Protein AF-A0A5K1HHP5-F1 (afdb_monomer_lite)

Foldseek 3Di:
DPDPDPAAWFKWFFAADDPDFWTWTQTPPDGIDIAGEDPVDDPVPDDGGWIFTAGPPRRYGDDTDDHDDDVLQVVQWDPDLPPQAPVNQPPCVVVLVVVCCLPVCCVPPVVVCVVVVHDRDPDDDDDDDPPNCPVSSVSNVCVVNVHTGGD

Radius of gyration: 23.65 Å; chains: 1; bounding box: 43×54×61 Å

Secondary structure (DSSP, 8-state):
-----PPPEEEEEEEEEETTTEEEEEETTTEEEEEEEPTTS-GGG--TT-EEEEETTT-EEEEEPPP---HHHHHHB-SS-----GGGSTT-HHHHHHHHHHHHHHHH-HHHHHHHTPPPP------SSTTSSHHHHHHHHHHHTT---B-

InterPro domains:
  IPR003959 ATPase, AAA-type, core [PF00004] (124-151)
  IPR012340 Nucleic acid-binding, OB-fold [G3DSA:2.40.50.140] (1-76)
  IPR027417 P-loop containing nucleoside triphosphate hydrolase [G3DSA:3.40.50.300] (77-151)
  IPR027417 P-loop containing nucleoside triphosphate hydrolase [SSF52540] (70-151)
  IPR032501 Proteasomal ATPase, second OB domain [PF16450] (11-66)
  IPR050221 26S Proteasome Regulatory ATPase [PTHR23073] (4-151)

Organism: NCBI:txid210225

pLDDT: mean 82.2, std 9.59, range [37.28, 91.5]

Structure (mmCIF, N/CA/C/O backbone):
data_AF-A0A5K1HHP5-F1
#
_entry.id   AF-A0A5K1HHP5-F1
#
loop_
_atom_site.group_PDB
_atom_site.id
_atom_site.type_symbol
_atom_site.label_atom_id
_atom_site.label_alt_id
_atom_site.label_comp_id
_atom_site.label_asym_id
_atom_site.label_entity_id
_atom_site.label_seq_id
_atom_site.pdbx_PDB_ins_code
_atom_site.Cartn_x
_atom_site.Cartn_y
_atom_site.Cartn_z
_atom_site.occupancy
_atom_site.B_iso_or_equiv
_atom_site.auth_seq_id
_atom_site.auth_comp_id
_atom_site.auth_asym_id
_atom_site.auth_atom_id
_atom_site.pdbx_PDB_model_num
ATOM 1 N N . MET A 1 1 ? -1.393 -31.837 -30.861 1.00 37.28 1 MET A N 1
ATOM 2 C CA . MET A 1 1 ? -0.094 -31.501 -30.239 1.00 37.28 1 MET A CA 1
ATOM 3 C C . MET A 1 1 ? 0.275 -30.075 -30.633 1.00 37.28 1 MET A C 1
ATOM 5 O O . MET A 1 1 ? 0.914 -29.884 -31.656 1.00 37.28 1 MET A O 1
ATOM 9 N N . HIS A 1 2 ? -0.201 -29.069 -29.896 1.00 40.09 2 HIS A N 1
ATOM 10 C CA . HIS A 1 2 ? 0.140 -27.668 -30.159 1.00 40.09 2 HIS A CA 1
ATOM 11 C C . HIS A 1 2 ? 1.197 -27.212 -29.146 1.00 40.09 2 HIS A C 1
ATOM 13 O O . HIS A 1 2 ? 0.968 -27.298 -27.946 1.00 40.09 2 HIS A O 1
ATOM 19 N N . ALA A 1 3 ? 2.361 -26.837 -29.684 1.00 42.72 3 ALA A N 1
ATOM 20 C CA . ALA A 1 3 ? 3.477 -26.080 -29.109 1.00 42.72 3 ALA A CA 1
ATOM 21 C C . ALA A 1 3 ? 3.498 -25.898 -27.574 1.00 42.72 3 ALA A C 1
ATOM 23 O O . ALA A 1 3 ? 2.960 -24.935 -27.040 1.00 42.72 3 ALA A O 1
ATOM 24 N N . LEU A 1 4 ? 4.218 -26.790 -26.889 1.00 47.44 4 LEU A N 1
ATOM 25 C CA . LEU A 1 4 ? 4.545 -26.729 -25.455 1.00 47.44 4 LEU A CA 1
ATOM 26 C C . LEU A 1 4 ? 5.892 -26.023 -25.176 1.00 47.44 4 LEU A C 1
ATOM 28 O O . LEU A 1 4 ? 6.506 -26.234 -24.135 1.00 47.44 4 LEU A O 1
ATOM 32 N N . GLN A 1 5 ? 6.372 -25.194 -26.105 1.00 53.41 5 GLN A N 1
ATOM 33 C CA . GLN A 1 5 ? 7.533 -24.327 -25.899 1.00 53.41 5 GLN A CA 1
ATOM 34 C C . GLN A 1 5 ? 7.056 -22.878 -25.844 1.00 53.41 5 GLN A C 1
ATOM 36 O O . GLN A 1 5 ? 7.080 -22.163 -26.843 1.00 53.41 5 GLN A O 1
ATOM 41 N N . GLU A 1 6 ? 6.607 -22.428 -24.672 1.00 59.88 6 GLU A N 1
ATOM 42 C CA . GLU A 1 6 ? 6.707 -20.998 -24.394 1.00 59.88 6 GLU A CA 1
ATOM 43 C C . GLU A 1 6 ? 8.199 -20.655 -24.342 1.00 59.88 6 GLU A C 1
ATOM 45 O O . GLU A 1 6 ? 8.951 -21.205 -23.534 1.00 59.88 6 GLU A O 1
ATOM 50 N N . ASN A 1 7 ? 8.642 -19.780 -25.247 1.00 68.75 7 ASN A N 1
ATOM 51 C CA . ASN A 1 7 ? 10.003 -19.258 -25.223 1.00 68.75 7 ASN A CA 1
ATOM 52 C C . ASN A 1 7 ? 10.257 -18.597 -23.862 1.00 68.75 7 ASN A C 1
ATOM 54 O O . ASN A 1 7 ? 9.432 -17.826 -23.360 1.00 68.75 7 ASN A O 1
ATOM 58 N N . TYR A 1 8 ? 11.406 -18.899 -23.258 1.00 80.75 8 TYR A N 1
ATOM 59 C CA . TYR A 1 8 ? 11.774 -18.323 -21.972 1.00 80.75 8 TYR A CA 1
ATOM 60 C C . TYR A 1 8 ? 11.816 -16.790 -22.068 1.00 80.75 8 TYR A C 1
ATOM 62 O O . TYR A 1 8 ? 12.176 -16.207 -23.091 1.00 80.75 8 TYR A O 1
ATOM 70 N N . S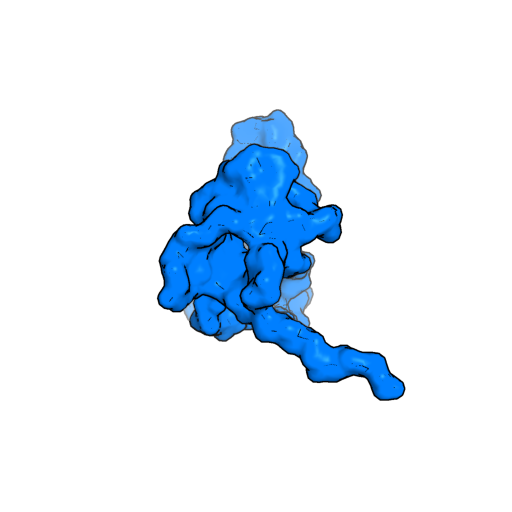ER A 1 9 ? 11.404 -16.120 -20.997 1.00 87.44 9 SER A N 1
ATOM 71 C CA . SER A 1 9 ? 11.382 -14.660 -20.941 1.00 87.44 9 SER A CA 1
ATOM 72 C C . SER A 1 9 ? 12.473 -14.153 -20.017 1.00 87.44 9 SER A C 1
ATOM 74 O O . SER A 1 9 ? 12.620 -14.634 -18.893 1.00 87.44 9 SER A O 1
ATOM 76 N N . TYR A 1 10 ? 13.202 -13.141 -20.468 1.00 88.50 10 TYR A N 1
ATOM 77 C CA . TYR A 1 10 ? 14.103 -12.394 -19.613 1.00 88.50 10 TYR A CA 1
ATOM 78 C C . TYR A 1 10 ? 13.312 -11.431 -18.735 1.00 88.50 10 TYR A C 1
ATOM 80 O O . TYR A 1 10 ? 12.403 -10.733 -19.194 1.00 88.50 10 TYR A O 1
ATOM 88 N N . VAL A 1 11 ? 13.686 -11.375 -17.461 1.00 89.69 11 VAL A N 1
ATOM 89 C CA . VAL A 1 11 ? 13.176 -10.375 -16.527 1.00 89.69 11 VAL A CA 1
ATOM 90 C C . VAL A 1 11 ? 14.080 -9.149 -16.593 1.00 89.69 11 VAL A C 1
ATOM 92 O O . VAL A 1 11 ? 15.309 -9.255 -16.573 1.00 89.69 11 VAL A O 1
ATOM 95 N N . GLY A 1 12 ? 13.464 -7.976 -16.679 1.00 89.94 12 GLY A N 1
ATOM 96 C CA . GLY A 1 12 ? 14.170 -6.706 -16.670 1.00 89.94 12 GLY A CA 1
ATOM 97 C C . GLY A 1 12 ? 13.375 -5.597 -16.000 1.00 89.94 12 GLY A C 1
ATOM 98 O O . GLY A 1 12 ? 12.218 -5.771 -15.616 1.00 89.94 12 GLY A O 1
ATOM 99 N N . GLU A 1 13 ? 14.018 -4.447 -15.866 1.00 91.25 13 GLU A N 1
ATOM 100 C CA . GLU A 1 13 ? 13.437 -3.232 -15.303 1.00 91.25 13 GLU A CA 1
ATOM 101 C C . GLU A 1 13 ? 13.415 -2.122 -16.347 1.00 91.25 13 GLU A C 1
ATOM 103 O O . GLU A 1 13 ? 14.396 -1.887 -17.057 1.00 91.25 13 GLU A O 1
ATOM 108 N N . VAL A 1 14 ? 12.295 -1.415 -16.444 1.00 91.00 14 VAL A N 1
ATOM 109 C CA . VAL A 1 14 ? 12.157 -0.277 -17.351 1.00 91.00 14 VAL A CA 1
ATOM 110 C C . VAL A 1 14 ? 13.023 0.874 -16.849 1.00 91.00 14 VAL A C 1
ATOM 112 O O . VAL A 1 14 ? 12.792 1.414 -15.773 1.00 91.00 14 VAL A O 1
ATOM 115 N N . VAL A 1 15 ? 13.996 1.299 -17.650 1.00 90.75 15 VAL A N 1
ATOM 116 C CA . VAL A 1 15 ? 14.824 2.475 -17.349 1.00 90.75 15 VAL A CA 1
ATOM 117 C C . VAL A 1 15 ? 14.132 3.737 -17.848 1.00 90.75 15 VAL A C 1
ATOM 119 O O . VAL A 1 15 ? 14.052 4.733 -17.133 1.00 90.75 15 VAL A O 1
ATOM 122 N N . LYS A 1 16 ? 13.654 3.715 -19.097 1.00 89.00 16 LYS A N 1
ATOM 123 C CA . LYS A 1 16 ? 13.053 4.884 -19.746 1.00 89.00 16 LYS A CA 1
ATOM 124 C C . LYS A 1 16 ? 12.188 4.474 -20.934 1.00 89.00 16 LYS A C 1
ATOM 126 O O . LYS A 1 16 ? 12.599 3.646 -21.739 1.00 89.00 16 LYS A O 1
ATOM 131 N N . VAL A 1 17 ? 11.033 5.109 -21.096 1.00 88.50 17 VAL A N 1
ATOM 132 C CA . VAL A 1 17 ? 10.207 4.976 -22.306 1.00 88.50 17 VAL A CA 1
ATOM 133 C C . VAL A 1 17 ? 10.793 5.849 -23.422 1.00 88.50 17 VAL A C 1
ATOM 135 O O . VAL A 1 17 ? 11.123 7.014 -23.193 1.00 88.50 17 VAL A O 1
ATOM 138 N N . MET A 1 18 ? 10.967 5.291 -24.624 1.00 82.12 18 MET A N 1
ATOM 139 C CA . MET A 1 18 ? 11.592 5.962 -25.768 1.00 82.12 18 MET A CA 1
ATOM 140 C C . MET A 1 18 ? 10.657 5.959 -26.986 1.00 82.12 18 MET A C 1
ATOM 142 O O . MET A 1 18 ? 10.678 5.060 -27.823 1.00 82.12 18 MET A O 1
ATOM 146 N N . GLY A 1 19 ? 9.864 7.019 -27.133 1.00 79.19 19 GLY A N 1
ATOM 147 C CA . GLY A 1 19 ? 8.982 7.201 -28.289 1.00 79.19 19 GLY A CA 1
ATOM 148 C C . GLY A 1 19 ? 7.719 6.335 -28.242 1.00 79.19 19 GLY A C 1
ATOM 149 O O . GLY A 1 19 ? 7.256 5.955 -27.173 1.00 79.19 19 GLY A O 1
ATOM 150 N N . LYS A 1 20 ? 7.141 6.057 -29.420 1.00 78.06 20 LYS A N 1
ATOM 151 C CA . LYS A 1 20 ? 5.786 5.487 -29.562 1.00 78.06 20 LYS A CA 1
ATOM 152 C C . LYS A 1 20 ? 5.675 3.966 -29.460 1.00 78.06 20 LYS A C 1
ATOM 154 O O . LYS A 1 20 ? 4.556 3.485 -29.464 1.00 78.06 20 LYS A O 1
ATOM 159 N N . ASN A 1 21 ? 6.772 3.205 -29.469 1.00 84.44 21 ASN A N 1
ATOM 160 C CA . ASN A 1 21 ? 6.697 1.740 -29.310 1.00 84.44 21 ASN A CA 1
ATOM 161 C C . ASN A 1 21 ? 7.992 1.087 -28.811 1.00 84.44 21 ASN A C 1
ATOM 163 O O . ASN A 1 21 ? 8.180 -0.120 -28.954 1.00 84.44 21 ASN A O 1
ATOM 167 N N . ARG A 1 22 ? 8.930 1.885 -28.295 1.00 88.31 22 ARG A N 1
ATOM 168 C CA . ARG A 1 22 ? 10.237 1.403 -27.850 1.00 88.31 22 ARG A CA 1
ATOM 169 C C . ARG A 1 22 ? 10.472 1.824 -26.410 1.00 88.31 22 ARG A C 1
ATOM 171 O O . ARG A 1 22 ? 10.117 2.927 -26.000 1.00 88.31 22 ARG A O 1
ATOM 178 N N . VAL A 1 23 ? 11.068 0.938 -25.630 1.00 90.94 23 VAL A N 1
ATOM 179 C CA . VAL A 1 23 ? 11.360 1.168 -24.214 1.00 90.94 23 VAL A CA 1
ATOM 180 C C . VAL A 1 23 ? 12.768 0.675 -23.935 1.00 90.94 23 VAL A C 1
ATOM 182 O O . VAL A 1 23 ? 13.174 -0.378 -24.413 1.00 90.94 23 VAL A O 1
ATOM 185 N N . LEU A 1 24 ? 13.534 1.446 -23.174 1.00 90.88 24 LEU A N 1
ATOM 186 C CA . LEU A 1 24 ? 14.832 1.029 -22.674 1.00 90.88 24 LEU A CA 1
ATOM 187 C C . LEU A 1 24 ? 14.621 0.191 -21.414 1.00 90.88 24 LEU A C 1
ATOM 189 O O . LEU A 1 24 ? 14.167 0.711 -20.392 1.00 90.88 24 LEU A O 1
ATOM 193 N N . VAL A 1 25 ? 14.970 -1.088 -21.483 1.00 91.50 25 VAL A N 1
ATOM 194 C CA . VAL A 1 25 ? 14.872 -2.043 -20.377 1.00 91.50 25 VAL A CA 1
ATOM 195 C C . VAL A 1 25 ? 16.272 -2.504 -19.991 1.00 91.50 25 VAL A C 1
ATOM 197 O O . VAL A 1 25 ? 17.105 -2.807 -20.843 1.00 91.50 25 VAL A O 1
ATOM 200 N N . LYS A 1 26 ? 16.54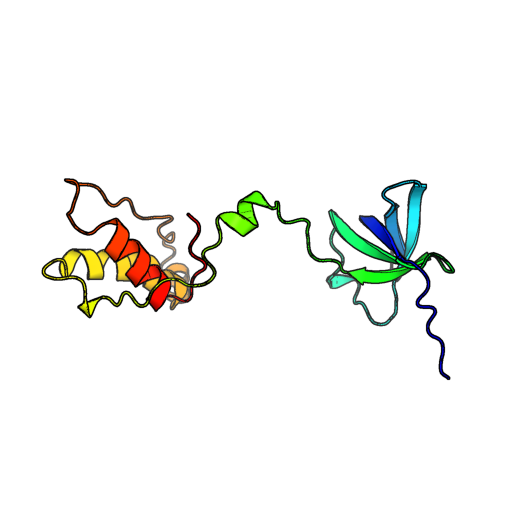5 -2.547 -18.690 1.00 91.38 26 LYS A N 1
ATOM 201 C CA . LYS A 1 26 ? 17.738 -3.168 -18.122 1.00 91.38 26 LYS A CA 1
ATOM 202 C C . LYS A 1 26 ? 17.412 -4.626 -17.817 1.00 91.38 26 LYS A C 1
ATOM 204 O O . LYS A 1 26 ? 16.648 -4.899 -16.895 1.00 91.38 26 LYS A O 1
ATOM 209 N N . LEU A 1 27 ? 17.969 -5.548 -18.592 1.00 89.25 27 LEU A N 1
ATOM 210 C CA . LEU A 1 27 ? 17.866 -6.981 -18.327 1.00 89.25 27 LEU A CA 1
ATOM 211 C C . LEU A 1 27 ? 18.730 -7.338 -17.112 1.00 89.25 27 LEU A C 1
ATOM 213 O O . LEU A 1 27 ? 19.805 -6.763 -16.925 1.00 89.25 27 LEU A O 1
ATOM 217 N N . SER A 1 28 ? 18.277 -8.287 -16.288 1.00 80.62 28 SER A N 1
ATOM 218 C CA . SER A 1 28 ? 18.966 -8.643 -15.037 1.00 80.62 28 SER A CA 1
ATOM 219 C C . SER A 1 28 ? 20.404 -9.147 -15.227 1.00 80.62 28 SER A C 1
ATOM 221 O O . SER A 1 28 ? 21.203 -8.999 -14.306 1.00 80.62 28 SER A O 1
ATOM 223 N N . HIS A 1 29 ? 20.750 -9.687 -16.402 1.00 73.81 29 HIS A N 1
ATOM 224 C CA . HIS A 1 29 ? 22.061 -10.303 -16.655 1.00 73.81 29 HIS A CA 1
ATOM 225 C C . HIS A 1 29 ? 22.834 -9.741 -17.860 1.00 73.81 29 HIS A C 1
ATOM 227 O O . HIS A 1 29 ? 24.030 -9.986 -17.956 1.00 73.81 29 HIS A O 1
ATOM 233 N N . GLU A 1 30 ? 22.204 -8.967 -18.752 1.00 72.12 30 GLU A N 1
ATOM 234 C CA . GLU A 1 30 ? 22.799 -8.632 -20.063 1.00 72.12 30 GLU A CA 1
ATOM 235 C C . GLU A 1 30 ? 22.989 -7.121 -20.311 1.00 72.12 30 GLU A C 1
ATOM 237 O O . GLU A 1 30 ? 23.514 -6.715 -21.341 1.00 72.12 30 GLU A O 1
ATOM 242 N N . GLY A 1 31 ? 22.612 -6.248 -19.370 1.00 84.81 31 GLY A N 1
ATOM 243 C CA . GLY A 1 31 ? 22.757 -4.796 -19.533 1.00 84.81 31 GLY A CA 1
ATOM 244 C C . GLY A 1 31 ? 21.483 -4.116 -20.042 1.00 84.81 31 GLY A C 1
ATOM 245 O O . GLY A 1 31 ? 20.380 -4.505 -19.663 1.00 84.81 31 GLY A O 1
ATOM 246 N N . LYS A 1 32 ? 21.611 -3.028 -20.814 1.00 90.38 32 LYS A N 1
ATOM 247 C CA . LYS A 1 32 ? 20.475 -2.190 -21.251 1.00 90.38 32 LYS A CA 1
ATOM 248 C C . LYS A 1 32 ? 20.162 -2.420 -22.729 1.00 90.38 32 LYS A C 1
ATOM 250 O O . LYS A 1 32 ? 21.031 -2.210 -23.568 1.00 90.38 32 LYS A O 1
ATOM 255 N N . TYR A 1 33 ? 18.907 -2.733 -23.034 1.00 89.12 33 TYR A N 1
ATOM 256 C CA . TYR A 1 33 ? 18.419 -2.975 -24.390 1.00 89.12 33 TYR A CA 1
ATOM 257 C C . TYR A 1 33 ? 17.194 -2.131 -24.698 1.00 89.12 33 TYR A C 1
ATOM 259 O O . TYR A 1 33 ? 16.357 -1.869 -23.833 1.00 89.12 33 TYR A O 1
ATOM 267 N N . VAL A 1 34 ? 17.081 -1.714 -25.955 1.00 89.56 34 VAL A N 1
ATOM 268 C CA . VAL A 1 34 ? 15.869 -1.079 -26.468 1.00 89.56 34 VAL A CA 1
ATOM 269 C C . VAL A 1 34 ? 14.951 -2.183 -26.976 1.00 89.56 34 VAL A C 1
ATOM 271 O O . VAL A 1 34 ? 15.242 -2.815 -27.986 1.00 89.56 34 VAL A O 1
ATOM 274 N N . VAL A 1 35 ? 13.853 -2.411 -26.263 1.00 90.38 35 VAL A N 1
ATOM 275 C CA . VAL A 1 35 ? 12.853 -3.438 -26.571 1.00 90.38 35 VAL A CA 1
ATOM 276 C C . VAL A 1 35 ? 11.634 -2.809 -27.233 1.00 90.38 35 VAL A C 1
ATOM 278 O O . VAL A 1 35 ? 11.325 -1.634 -27.008 1.00 90.38 35 VAL A O 1
ATOM 281 N N . THR A 1 36 ? 10.934 -3.594 -28.048 1.00 90.38 36 THR A N 1
ATOM 282 C CA . THR A 1 36 ? 9.671 -3.167 -28.666 1.00 90.38 36 THR A CA 1
ATOM 283 C C . THR A 1 36 ? 8.503 -3.592 -27.782 1.00 90.38 36 THR A C 1
ATOM 285 O O . THR A 1 36 ? 8.501 -4.705 -27.259 1.00 90.38 36 THR A O 1
ATOM 288 N N . VAL A 1 37 ? 7.518 -2.715 -27.590 1.00 89.00 37 VAL A N 1
ATOM 289 C CA . VAL A 1 37 ? 6.324 -3.025 -26.787 1.00 89.00 37 VAL A CA 1
ATOM 290 C C . VAL A 1 37 ? 5.333 -3.836 -27.627 1.00 89.00 37 VAL A C 1
ATOM 292 O O . VAL A 1 37 ? 5.108 -3.530 -28.803 1.00 89.00 37 VAL A O 1
ATOM 295 N N . ASP A 1 38 ? 4.781 -4.902 -27.043 1.00 87.56 38 ASP A N 1
ATOM 296 C CA . ASP A 1 38 ? 3.707 -5.686 -27.656 1.00 87.56 38 ASP A CA 1
ATOM 297 C C . ASP A 1 38 ? 2.432 -4.832 -27.773 1.00 87.56 38 ASP A C 1
ATOM 299 O O . ASP A 1 38 ? 2.123 -4.023 -26.900 1.00 87.56 38 ASP A O 1
ATOM 303 N N . LYS A 1 39 ? 1.656 -5.032 -28.842 1.00 82.50 39 LYS A N 1
ATOM 304 C CA . LYS A 1 39 ? 0.416 -4.281 -29.108 1.00 82.50 39 LYS A CA 1
ATOM 305 C C . LYS A 1 39 ? -0.636 -4.475 -28.014 1.00 82.50 39 LYS A C 1
ATOM 307 O O . LYS A 1 39 ? -1.542 -3.656 -27.897 1.00 82.50 39 LYS A O 1
ATOM 312 N N . ALA A 1 40 ? -0.526 -5.554 -27.240 1.00 82.62 40 ALA A N 1
ATOM 313 C CA . ALA A 1 40 ? -1.404 -5.834 -26.111 1.00 82.62 40 ALA A CA 1
ATOM 314 C C . ALA A 1 40 ? -1.206 -4.876 -24.919 1.00 82.62 40 ALA A C 1
ATOM 316 O O . ALA A 1 40 ? -2.098 -4.770 -24.080 1.00 82.62 40 ALA A O 1
ATOM 317 N N . ILE A 1 41 ? -0.065 -4.183 -24.826 1.00 82.94 41 ILE A N 1
ATOM 318 C CA . ILE A 1 41 ? 0.279 -3.323 -23.688 1.00 82.94 41 ILE A CA 1
ATOM 319 C C . ILE A 1 41 ? 0.248 -1.860 -24.121 1.00 82.94 41 ILE A C 1
ATOM 321 O O . ILE A 1 41 ? 0.894 -1.463 -25.092 1.00 82.94 41 ILE A O 1
ATOM 325 N N . LYS A 1 42 ? -0.476 -1.029 -23.368 1.00 83.50 42 LYS A N 1
ATOM 326 C CA . LYS A 1 42 ? -0.477 0.419 -23.579 1.00 83.50 42 LYS A CA 1
ATOM 327 C C . LYS A 1 42 ? 0.779 1.034 -22.972 1.00 83.50 42 LYS A C 1
ATOM 329 O O . LYS A 1 42 ? 1.200 0.692 -21.872 1.00 83.50 42 LYS A O 1
ATOM 334 N N . ILE A 1 43 ? 1.361 1.997 -23.679 1.00 80.38 43 ILE A N 1
ATOM 335 C CA . ILE A 1 43 ? 2.574 2.701 -23.230 1.00 80.38 43 ILE A CA 1
ATOM 336 C C . ILE A 1 43 ? 2.320 3.567 -21.996 1.00 80.38 43 ILE A C 1
ATOM 338 O O . ILE A 1 43 ? 3.236 3.792 -21.212 1.00 80.38 43 ILE A O 1
ATOM 342 N N . GLU A 1 44 ? 1.078 4.002 -21.797 1.00 83.00 44 GLU A N 1
ATOM 343 C CA . GLU A 1 44 ? 0.644 4.780 -20.632 1.00 83.00 44 GLU A CA 1
ATOM 344 C C . GLU A 1 44 ? 0.855 4.026 -19.310 1.00 83.00 44 GLU A C 1
ATOM 346 O O . GLU A 1 44 ? 1.181 4.638 -18.292 1.00 83.00 44 GLU A O 1
ATOM 351 N N . ASP A 1 45 ? 0.765 2.694 -19.337 1.00 83.25 45 ASP A N 1
ATOM 352 C CA . ASP A 1 45 ? 0.947 1.842 -18.158 1.00 83.25 45 ASP A CA 1
ATOM 353 C C . ASP A 1 45 ? 2.431 1.604 -17.826 1.00 83.25 45 ASP A C 1
ATOM 355 O O . ASP A 1 45 ? 2.781 1.138 -16.736 1.00 83.25 45 ASP A O 1
ATOM 359 N N . ILE A 1 46 ? 3.338 1.937 -18.751 1.00 84.44 46 ILE A N 1
ATOM 360 C CA . ILE A 1 46 ? 4.770 1.689 -18.610 1.00 84.44 46 ILE A CA 1
ATOM 361 C C . ILE A 1 46 ? 5.434 2.893 -17.937 1.00 84.44 46 ILE A C 1
ATOM 363 O O . ILE A 1 46 ? 5.812 3.875 -18.575 1.00 84.44 46 ILE A O 1
ATOM 367 N N . LYS A 1 47 ? 5.647 2.784 -16.625 1.00 86.44 47 LYS A N 1
ATOM 368 C CA . LYS A 1 47 ? 6.452 3.740 -15.847 1.00 86.44 47 LYS A CA 1
ATOM 369 C C . LYS A 1 47 ? 7.894 3.237 -15.665 1.00 86.44 47 LYS A C 1
ATOM 371 O O . LYS A 1 47 ? 8.140 2.027 -15.675 1.00 86.44 47 LYS A O 1
ATOM 376 N N . PRO A 1 48 ? 8.870 4.143 -15.483 1.00 86.50 48 PRO A N 1
ATOM 377 C CA . PRO A 1 48 ? 10.214 3.761 -15.059 1.00 86.50 48 PRO A CA 1
ATOM 378 C C . PRO A 1 48 ? 10.181 2.927 -13.769 1.00 86.50 48 PRO A C 1
ATOM 380 O O . PRO A 1 48 ? 9.316 3.127 -12.919 1.00 86.50 48 PRO A O 1
ATOM 383 N N . ASN A 1 49 ? 11.137 2.010 -13.625 1.00 87.44 49 ASN A N 1
ATOM 384 C CA . ASN A 1 49 ? 11.266 1.028 -12.541 1.00 87.44 49 ASN A CA 1
ATOM 385 C C . ASN A 1 49 ? 10.197 -0.079 -12.499 1.00 87.44 49 ASN A C 1
ATOM 387 O O . ASN A 1 49 ? 10.187 -0.870 -11.556 1.00 87.44 49 ASN A O 1
ATOM 391 N N . LEU A 1 50 ? 9.318 -0.199 -13.503 1.00 88.19 50 LEU A N 1
ATOM 392 C CA . LEU A 1 50 ? 8.473 -1.391 -13.597 1.00 88.19 50 LEU A CA 1
ATOM 393 C C . LEU A 1 50 ? 9.293 -2.616 -13.989 1.00 88.19 50 LEU A C 1
ATOM 395 O O . LEU A 1 50 ? 10.151 -2.558 -14.873 1.00 88.19 50 LEU A O 1
ATOM 399 N N . ARG A 1 51 ? 8.965 -3.747 -13.362 1.00 88.56 51 ARG A N 1
ATOM 400 C CA . ARG A 1 51 ? 9.473 -5.058 -13.761 1.00 88.56 51 ARG A CA 1
ATOM 401 C C . ARG A 1 51 ? 8.680 -5.542 -14.964 1.00 88.56 51 ARG A C 1
ATOM 403 O O . ARG A 1 51 ? 7.453 -5.507 -14.966 1.00 88.56 51 ARG A O 1
ATOM 410 N N . VAL A 1 52 ? 9.378 -5.997 -15.990 1.00 90.44 52 VAL A N 1
ATOM 411 C CA . VAL A 1 52 ? 8.776 -6.416 -17.256 1.00 90.44 52 VAL A CA 1
ATOM 412 C C . VAL A 1 52 ? 9.415 -7.712 -17.738 1.00 90.44 52 VAL A C 1
ATOM 414 O O . VAL A 1 52 ? 10.581 -7.990 -17.447 1.00 90.44 52 VAL A O 1
ATOM 417 N N . ALA A 1 53 ? 8.632 -8.513 -18.451 1.00 90.06 53 ALA A N 1
ATOM 418 C CA . ALA A 1 53 ? 9.077 -9.728 -19.109 1.00 90.06 53 ALA A CA 1
ATOM 419 C C . ALA A 1 53 ? 9.263 -9.456 -20.604 1.00 90.06 53 ALA A C 1
ATOM 421 O O . ALA A 1 53 ? 8.351 -8.992 -21.298 1.00 90.06 53 ALA A O 1
ATOM 422 N N . VAL A 1 54 ? 10.461 -9.759 -21.088 1.00 90.44 54 VAL A N 1
ATOM 423 C CA . VAL A 1 54 ? 10.880 -9.577 -22.476 1.00 90.44 54 VAL A CA 1
ATOM 424 C C . VAL A 1 54 ? 11.139 -10.956 -23.075 1.00 90.44 54 VAL A C 1
ATOM 426 O O . VAL A 1 54 ? 11.825 -11.768 -22.456 1.00 90.44 54 VAL A O 1
ATOM 429 N N . ARG A 1 55 ? 10.594 -11.248 -24.260 1.00 89.62 55 ARG A N 1
ATOM 430 C CA . ARG A 1 55 ? 10.852 -12.534 -24.932 1.00 89.62 55 ARG A CA 1
ATOM 431 C C . ARG A 1 55 ? 12.305 -12.619 -25.400 1.00 89.62 55 ARG A C 1
ATOM 433 O O . ARG A 1 55 ? 12.856 -11.617 -25.855 1.00 89.62 55 ARG A O 1
ATOM 440 N N . SER A 1 56 ? 12.902 -13.804 -25.304 1.00 84.06 56 SER A N 1
ATOM 441 C CA . SER A 1 56 ? 14.299 -14.041 -25.684 1.00 84.06 56 SER A CA 1
ATOM 442 C C . SER A 1 56 ? 14.560 -14.074 -27.190 1.00 84.06 56 SER A C 1
ATOM 444 O O . SER A 1 56 ? 15.684 -13.833 -27.610 1.00 84.06 56 SER A O 1
ATOM 446 N N . ASP A 1 57 ? 13.535 -14.339 -27.998 1.00 85.56 57 ASP A N 1
ATOM 447 C CA . ASP A 1 57 ? 13.632 -14.450 -29.456 1.00 85.56 57 ASP A CA 1
ATOM 448 C C . ASP A 1 57 ? 13.712 -13.081 -30.150 1.00 85.56 57 ASP A C 1
ATOM 450 O O . ASP A 1 57 ? 14.614 -12.818 -30.941 1.00 85.56 57 ASP A O 1
ATOM 454 N N . ASN A 1 58 ? 12.773 -12.194 -29.824 1.00 86.31 58 ASN A N 1
ATOM 455 C CA . ASN A 1 58 ? 12.511 -10.969 -30.575 1.00 86.31 58 ASN A CA 1
ATOM 456 C C . ASN A 1 58 ? 12.658 -9.704 -29.719 1.00 86.31 58 ASN A C 1
ATOM 458 O O . ASN A 1 58 ? 12.341 -8.611 -30.191 1.00 86.31 58 ASN A O 1
ATOM 462 N N . TYR A 1 59 ? 13.082 -9.834 -28.456 1.00 85.94 59 TYR A N 1
ATOM 463 C CA . TYR A 1 59 ? 13.193 -8.720 -27.511 1.00 85.94 59 TYR A CA 1
ATOM 464 C C . TYR A 1 59 ? 11.904 -7.879 -27.433 1.00 85.94 59 TYR A C 1
ATOM 466 O O . TYR A 1 59 ? 11.930 -6.645 -27.397 1.00 85.94 59 TYR A O 1
ATOM 474 N N . ILE A 1 60 ? 10.752 -8.560 -27.430 1.00 89.50 60 ILE A N 1
ATOM 475 C CA . ILE A 1 60 ? 9.429 -7.939 -27.306 1.00 89.50 60 ILE A CA 1
ATOM 476 C C . ILE A 1 60 ? 8.997 -7.974 -25.841 1.00 89.50 60 ILE A C 1
ATOM 478 O O . ILE A 1 60 ? 8.968 -9.039 -25.217 1.00 89.50 60 ILE A O 1
ATOM 482 N N . LEU A 1 61 ? 8.630 -6.812 -25.300 1.00 88.31 61 LEU A N 1
ATOM 483 C CA . LEU A 1 61 ? 7.988 -6.688 -23.995 1.00 88.31 61 LEU A CA 1
ATOM 484 C C . LEU A 1 61 ? 6.543 -7.164 -24.127 1.00 88.31 61 LEU A C 1
ATOM 486 O O . LEU A 1 61 ? 5.713 -6.455 -24.690 1.00 88.31 61 LEU A O 1
ATOM 490 N N . HIS A 1 62 ? 6.255 -8.356 -23.608 1.00 87.56 62 HIS A N 1
ATOM 491 C CA . HIS A 1 62 ? 4.945 -9.001 -23.753 1.00 87.56 62 HIS A CA 1
ATOM 492 C C . HIS A 1 62 ? 4.112 -8.992 -22.473 1.00 87.56 62 HIS A C 1
ATOM 494 O O . HIS A 1 62 ? 2.893 -9.126 -22.538 1.00 87.56 62 HIS A O 1
ATOM 500 N N . LYS A 1 63 ? 4.752 -8.815 -21.308 1.00 86.94 63 LYS A N 1
ATOM 501 C CA . LYS A 1 63 ? 4.066 -8.828 -20.014 1.00 86.94 63 LYS A CA 1
ATOM 502 C C . LYS A 1 63 ? 4.720 -7.887 -19.014 1.00 86.94 63 LYS A C 1
ATOM 504 O O . LYS A 1 63 ? 5.941 -7.847 -18.876 1.00 86.94 63 LYS A O 1
ATOM 509 N N . ILE A 1 64 ? 3.890 -7.167 -18.273 1.00 87.69 64 ILE A N 1
ATOM 510 C CA . ILE A 1 64 ? 4.307 -6.413 -17.093 1.00 87.69 64 ILE A CA 1
ATOM 511 C C . ILE A 1 64 ? 4.259 -7.361 -15.891 1.00 87.69 64 ILE A C 1
ATOM 513 O O . ILE A 1 64 ? 3.279 -8.081 -15.695 1.00 87.69 64 ILE A O 1
ATOM 517 N N . LEU A 1 65 ? 5.333 -7.393 -15.109 1.00 86.44 65 LEU A N 1
ATOM 518 C CA . LEU A 1 65 ? 5.430 -8.216 -13.911 1.00 86.44 65 LEU A CA 1
ATOM 519 C C . LEU A 1 65 ? 5.061 -7.385 -12.677 1.00 86.44 65 LEU A C 1
ATOM 521 O O . LEU A 1 65 ? 5.360 -6.189 -12.632 1.00 86.44 65 LEU A O 1
ATOM 525 N N . PRO A 1 66 ? 4.456 -8.006 -11.650 1.00 80.62 66 PRO A N 1
ATOM 526 C CA . PRO A 1 66 ? 4.228 -7.327 -10.387 1.00 80.62 66 PRO A CA 1
ATOM 527 C C . PRO A 1 66 ? 5.558 -6.837 -9.805 1.00 80.62 66 PRO A C 1
ATOM 529 O O . PRO A 1 66 ? 6.616 -7.470 -9.950 1.00 80.62 66 PRO A O 1
ATOM 532 N N . THR A 1 67 ? 5.504 -5.681 -9.146 1.00 77.81 67 THR A N 1
ATOM 533 C CA . THR A 1 67 ? 6.653 -5.124 -8.436 1.00 77.81 67 THR A CA 1
ATOM 534 C C . THR A 1 67 ? 7.177 -6.143 -7.429 1.00 77.81 67 THR A C 1
ATOM 536 O O . THR A 1 67 ? 6.442 -6.985 -6.910 1.00 77.81 67 THR A O 1
ATOM 539 N N . LYS A 1 68 ? 8.491 -6.124 -7.195 1.00 68.62 68 LYS A N 1
ATOM 540 C CA . LYS A 1 68 ? 9.099 -6.995 -6.193 1.00 68.62 68 LYS A CA 1
ATOM 541 C C . LYS A 1 68 ? 8.624 -6.502 -4.826 1.00 68.62 68 LYS A C 1
ATOM 543 O O . LYS A 1 68 ? 9.128 -5.504 -4.329 1.00 68.62 68 LYS A O 1
ATOM 548 N N . VAL A 1 69 ? 7.612 -7.153 -4.270 1.00 72.56 69 VAL A N 1
ATOM 549 C CA . VAL A 1 69 ? 7.233 -6.957 -2.872 1.00 72.56 69 VAL A CA 1
ATOM 550 C C . VAL A 1 69 ? 8.205 -7.786 -2.046 1.00 72.56 69 VAL A C 1
ATOM 552 O O . VAL A 1 69 ? 8.416 -8.963 -2.351 1.00 72.56 69 VAL A O 1
ATOM 555 N N . ASP A 1 70 ? 8.835 -7.176 -1.045 1.00 77.62 70 ASP A N 1
ATOM 556 C CA . ASP A 1 70 ? 9.714 -7.918 -0.150 1.00 77.62 70 ASP A CA 1
ATOM 557 C C . ASP A 1 70 ? 8.925 -9.037 0.543 1.00 77.62 70 ASP A C 1
ATOM 559 O O . ASP A 1 70 ? 7.809 -8.792 1.018 1.00 77.62 70 ASP A O 1
ATOM 563 N N . PRO A 1 71 ? 9.487 -10.255 0.653 1.00 76.69 71 PRO A N 1
ATOM 564 C CA . PRO A 1 71 ? 8.823 -11.359 1.341 1.00 76.69 71 PRO A CA 1
ATOM 565 C C . PRO A 1 71 ? 8.379 -10.981 2.760 1.00 76.69 71 PRO A C 1
ATOM 567 O O . PRO A 1 71 ? 7.315 -11.402 3.197 1.00 76.69 71 PRO A O 1
ATOM 570 N N . LEU A 1 72 ? 9.139 -10.115 3.443 1.00 79.88 72 LEU A N 1
ATOM 571 C CA . LEU A 1 72 ? 8.792 -9.581 4.762 1.00 79.88 72 LEU A CA 1
ATOM 572 C C . LEU A 1 72 ? 7.465 -8.811 4.761 1.00 79.88 72 LEU A C 1
ATOM 574 O O . LEU A 1 72 ? 6.648 -9.013 5.649 1.00 79.88 72 LEU A O 1
ATOM 578 N N . VAL A 1 73 ? 7.211 -7.980 3.747 1.00 80.50 73 VAL A N 1
ATOM 579 C CA . VAL A 1 73 ? 5.941 -7.245 3.627 1.00 80.50 73 VAL A CA 1
ATOM 580 C C . VAL A 1 73 ? 4.792 -8.214 3.370 1.00 80.50 73 VAL A C 1
ATOM 582 O O . VAL A 1 73 ? 3.699 -8.024 3.893 1.00 80.50 73 VAL A O 1
ATOM 585 N N . SER A 1 74 ? 5.035 -9.275 2.596 1.00 75.38 74 SER A N 1
ATOM 586 C CA . SER A 1 74 ? 4.033 -10.321 2.385 1.00 75.38 74 SER A CA 1
ATOM 587 C C . SER A 1 74 ? 3.710 -11.088 3.669 1.00 75.38 74 SER A C 1
ATOM 589 O O . SER A 1 74 ? 2.562 -11.466 3.849 1.00 75.38 74 SER A O 1
ATOM 591 N N . LEU A 1 75 ? 4.690 -11.287 4.560 1.00 78.88 75 LEU A N 1
ATOM 592 C CA . LEU A 1 75 ? 4.486 -11.924 5.867 1.00 78.88 75 LEU A CA 1
ATOM 593 C C . LEU A 1 75 ? 3.739 -11.024 6.860 1.00 78.88 75 LEU A C 1
ATOM 595 O O . LEU A 1 75 ? 3.003 -11.533 7.698 1.00 78.88 75 LEU A O 1
ATOM 599 N N . MET A 1 76 ? 3.920 -9.703 6.771 1.00 79.44 76 MET A N 1
ATOM 600 C CA . MET A 1 76 ? 3.218 -8.749 7.639 1.00 79.44 76 MET A CA 1
ATOM 601 C C . MET A 1 76 ? 1.763 -8.521 7.220 1.00 79.44 76 MET A C 1
ATOM 603 O O . MET A 1 76 ? 0.951 -8.070 8.027 1.00 79.44 76 MET A O 1
ATOM 607 N N . LYS A 1 77 ? 1.411 -8.798 5.957 1.00 74.94 77 LYS A N 1
ATOM 608 C CA . LYS A 1 77 ? 0.024 -8.716 5.488 1.00 74.94 77 LYS A CA 1
ATOM 609 C C . LYS A 1 77 ? -0.789 -9.844 6.109 1.00 74.94 77 LYS A C 1
ATOM 611 O O . LYS A 1 77 ? -0.569 -11.018 5.830 1.00 74.94 77 LYS A O 1
ATOM 616 N N . VAL A 1 78 ? -1.773 -9.479 6.918 1.00 70.12 78 VAL A N 1
ATOM 617 C CA . VAL A 1 78 ? -2.712 -10.439 7.489 1.00 70.12 78 VAL A CA 1
ATOM 618 C C . VAL A 1 78 ? -3.774 -10.758 6.434 1.00 70.12 78 VAL A C 1
ATOM 620 O O . VAL A 1 78 ? -4.645 -9.938 6.169 1.00 70.12 78 VAL A O 1
ATOM 623 N N . GLU A 1 79 ? -3.692 -11.943 5.816 1.00 62.69 79 GLU A N 1
ATOM 624 C CA . GLU A 1 79 ? -4.615 -12.373 4.745 1.00 62.69 79 GLU A CA 1
ATOM 625 C C . GLU A 1 79 ? -6.070 -12.510 5.210 1.00 62.69 79 GLU A C 1
ATOM 627 O O . GLU A 1 79 ? -6.996 -12.335 4.423 1.00 62.69 79 GLU A O 1
ATOM 632 N N . LYS A 1 80 ? -6.277 -12.825 6.493 1.00 61.50 80 LYS A N 1
ATOM 633 C CA . LYS A 1 80 ? -7.599 -12.894 7.117 1.00 61.50 80 LYS A CA 1
ATOM 634 C C . LYS A 1 80 ? -7.566 -12.167 8.447 1.00 61.50 80 LYS A C 1
ATOM 636 O O . LYS A 1 80 ? -7.010 -12.666 9.430 1.00 61.50 80 LYS A O 1
ATOM 641 N N . VAL A 1 81 ? -8.148 -10.974 8.472 1.00 64.25 81 VAL A N 1
ATOM 642 C CA . VAL A 1 81 ? -8.498 -10.329 9.736 1.00 64.25 81 VAL A CA 1
ATOM 643 C C . VAL A 1 81 ? -9.554 -11.230 10.386 1.00 64.25 81 VAL A C 1
ATOM 645 O O . VAL A 1 81 ? -10.512 -11.586 9.708 1.00 64.25 81 VAL A O 1
ATOM 648 N N . PRO A 1 82 ? -9.380 -11.690 11.637 1.00 65.06 82 PRO A N 1
ATOM 649 C CA . PRO A 1 82 ? -10.427 -12.475 12.287 1.00 65.06 82 PRO A CA 1
ATOM 650 C C . PRO A 1 82 ? -11.705 -11.649 12.410 1.00 65.06 82 PRO A C 1
ATOM 652 O O . PRO A 1 82 ? -11.615 -10.428 12.547 1.00 65.06 82 PRO A O 1
ATOM 655 N N . ASP A 1 83 ? -12.847 -12.338 12.440 1.00 68.62 83 ASP A N 1
ATOM 656 C CA . ASP A 1 83 ? -14.208 -11.786 12.515 1.00 68.62 83 ASP A CA 1
ATOM 657 C C . ASP A 1 83 ? -14.462 -11.071 13.857 1.00 68.62 83 ASP A C 1
ATOM 659 O O . ASP A 1 83 ? -15.230 -11.510 14.709 1.00 68.62 83 ASP A O 1
ATOM 663 N N . SER A 1 8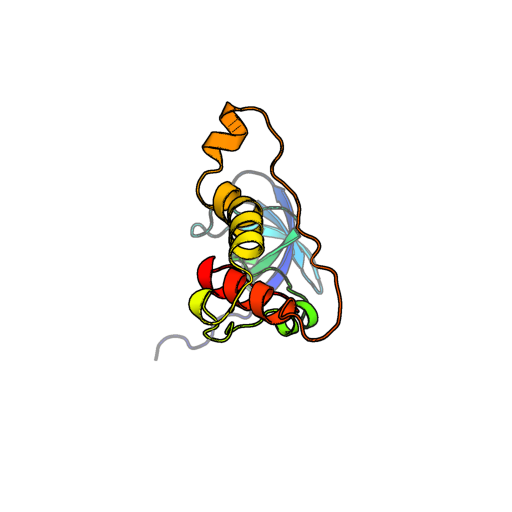4 ? -13.735 -9.986 14.103 1.00 74.88 84 SER A N 1
ATOM 664 C CA . SER A 1 84 ? -13.933 -9.099 15.240 1.00 74.88 84 SER A CA 1
ATOM 665 C C . SER A 1 84 ? -14.852 -7.986 14.764 1.00 74.88 84 SER A C 1
ATOM 667 O O . SER A 1 84 ? -14.470 -7.200 13.905 1.00 74.88 84 SER A O 1
ATOM 669 N N . THR A 1 85 ? -16.068 -7.918 15.289 1.00 80.44 85 THR A N 1
ATOM 670 C CA . THR A 1 85 ? -16.981 -6.800 15.025 1.00 80.44 85 THR A CA 1
ATOM 671 C C . THR A 1 85 ? -16.937 -5.799 16.174 1.00 80.44 85 THR A C 1
ATOM 673 O O . THR A 1 85 ? -16.501 -6.122 17.282 1.00 80.44 85 THR A O 1
ATOM 676 N N . TYR A 1 86 ? -17.387 -4.566 15.924 1.00 82.25 86 TYR A N 1
ATOM 677 C CA . TYR A 1 86 ? -17.499 -3.547 16.972 1.00 82.25 86 TYR A CA 1
ATOM 678 C C . TYR A 1 86 ? -18.412 -3.995 18.122 1.00 82.25 86 TYR A C 1
ATOM 680 O O . TYR A 1 86 ? -18.141 -3.658 19.268 1.00 82.25 86 TYR A O 1
ATOM 688 N N . ASP A 1 87 ? -19.413 -4.835 17.839 1.00 81.88 87 ASP A N 1
ATOM 689 C CA . ASP A 1 87 ? -20.337 -5.384 18.841 1.00 81.88 87 ASP A CA 1
ATOM 690 C C . ASP A 1 87 ? -19.648 -6.286 19.878 1.00 81.88 87 ASP A C 1
ATOM 692 O O . ASP A 1 87 ? -20.158 -6.482 20.978 1.00 81.88 87 ASP A O 1
ATOM 696 N N . MET A 1 88 ? -18.469 -6.833 19.555 1.00 79.19 88 MET A N 1
ATOM 697 C CA . MET A 1 88 ? -17.670 -7.612 20.507 1.00 79.19 88 MET A CA 1
ATOM 698 C C . MET A 1 88 ? -16.907 -6.725 21.505 1.00 79.19 88 MET A C 1
ATOM 700 O O . MET A 1 88 ? -16.295 -7.240 22.444 1.00 79.19 88 MET A O 1
ATOM 704 N N . ILE A 1 89 ? -16.908 -5.402 21.315 1.00 82.25 89 ILE A N 1
ATOM 705 C CA . ILE A 1 89 ? -16.181 -4.441 22.145 1.00 82.25 89 ILE A CA 1
ATOM 706 C C . ILE A 1 89 ? -17.146 -3.826 23.160 1.00 82.25 89 ILE A C 1
ATOM 708 O O . ILE A 1 89 ? -17.871 -2.885 22.863 1.00 82.25 89 ILE A O 1
ATOM 712 N N . GLY A 1 90 ? -17.132 -4.335 24.391 1.00 82.88 90 GLY A N 1
ATOM 713 C CA . GLY A 1 90 ? -17.969 -3.796 25.464 1.00 82.88 90 GLY A CA 1
ATOM 714 C C . GLY A 1 90 ? -17.428 -2.490 26.059 1.00 82.88 90 GLY A C 1
ATOM 715 O O . GLY A 1 90 ? -16.259 -2.418 26.438 1.00 82.88 90 GLY A O 1
ATOM 716 N N . GLY A 1 91 ? -18.295 -1.482 26.206 1.00 84.50 91 GLY A N 1
ATOM 717 C CA . GLY A 1 91 ? -18.055 -0.299 27.047 1.00 84.50 91 GLY A CA 1
ATOM 718 C C . GLY A 1 91 ? -17.088 0.750 26.487 1.00 84.50 91 GLY A C 1
ATOM 719 O O . GLY A 1 91 ? -16.661 1.629 27.233 1.00 84.50 91 GLY A O 1
ATOM 720 N N . LEU A 1 92 ? -16.734 0.666 25.200 1.00 84.38 92 LEU A N 1
ATOM 721 C CA . LEU A 1 92 ? -15.827 1.600 24.514 1.00 84.38 92 LEU A CA 1
ATOM 722 C C . LEU A 1 92 ? -16.521 2.351 23.363 1.00 84.38 92 LEU A C 1
ATOM 724 O O . LEU A 1 92 ? -15.873 2.739 22.391 1.00 84.38 92 LEU A O 1
ATOM 728 N N . ASP A 1 93 ? -17.837 2.557 23.456 1.00 86.19 93 ASP A N 1
ATOM 729 C CA . ASP A 1 93 ? -18.658 3.118 22.371 1.00 86.19 93 ASP A CA 1
ATOM 730 C C . ASP A 1 93 ? -18.174 4.500 21.913 1.0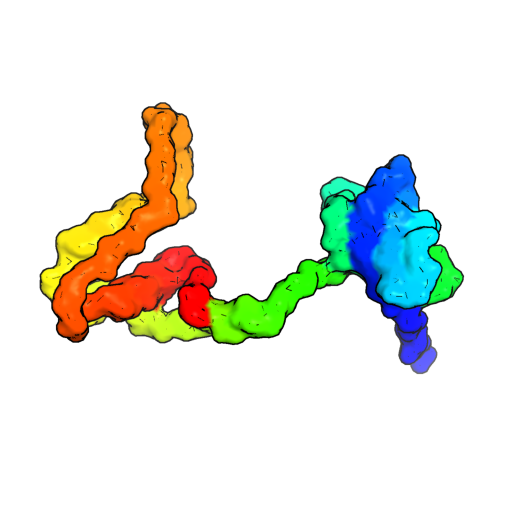0 86.19 93 ASP A C 1
ATOM 732 O O . ASP A 1 93 ? -18.152 4.804 20.718 1.00 86.19 93 ASP A O 1
ATOM 736 N N . GLN A 1 94 ? -17.730 5.332 22.860 1.00 88.62 94 GLN A N 1
ATOM 737 C CA . GLN A 1 94 ? -17.196 6.657 22.556 1.00 88.62 94 GLN A CA 1
ATOM 738 C C . GLN A 1 94 ? -15.895 6.565 21.749 1.00 88.62 94 GLN A C 1
ATOM 740 O O . GLN A 1 94 ? -15.756 7.228 20.724 1.00 88.62 94 GLN A O 1
ATOM 745 N N . GLN A 1 95 ? -14.960 5.714 22.175 1.00 88.19 95 GLN A N 1
ATOM 746 C CA . GLN A 1 95 ? -13.675 5.535 21.501 1.00 88.19 95 GLN A CA 1
ATOM 747 C C . GLN A 1 95 ? -13.863 4.895 20.124 1.00 88.19 95 GLN A C 1
ATOM 749 O O . GLN A 1 95 ? -13.221 5.306 19.162 1.00 88.19 95 GLN A O 1
ATOM 754 N N . VAL A 1 96 ? -14.773 3.923 20.002 1.00 86.94 96 VAL A N 1
ATOM 755 C CA . VAL A 1 96 ? -15.154 3.334 18.711 1.00 86.94 96 VAL A CA 1
ATOM 756 C C . VAL A 1 96 ? -15.663 4.419 17.764 1.00 86.94 96 VAL A C 1
ATOM 758 O O . VAL A 1 96 ? -15.227 4.473 16.615 1.00 86.94 96 VAL A O 1
ATOM 761 N N . LYS A 1 97 ? -16.541 5.310 18.241 1.00 88.62 97 LYS A N 1
ATOM 762 C CA . LYS A 1 97 ? -17.083 6.408 17.437 1.00 88.62 97 LYS A CA 1
ATOM 763 C C . LYS A 1 97 ? -15.993 7.372 16.963 1.00 88.62 97 LYS A C 1
ATOM 765 O O . LYS A 1 97 ? -15.944 7.671 15.774 1.00 88.62 97 LYS A O 1
ATOM 770 N N . GLU A 1 98 ? -15.101 7.800 17.854 1.00 88.25 98 GLU A N 1
ATOM 771 C CA . GLU A 1 98 ? -13.985 8.692 17.507 1.00 88.25 98 GLU A CA 1
ATOM 772 C C . GLU A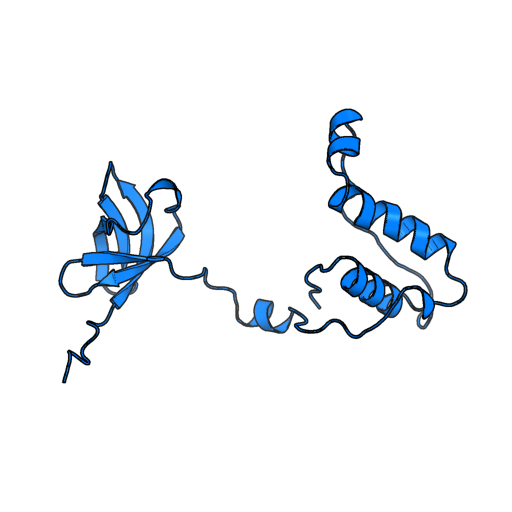 1 98 ? -13.081 8.068 16.438 1.00 88.25 98 GLU A C 1
ATOM 774 O O . GLU A 1 98 ? -12.774 8.696 15.425 1.00 88.25 98 GLU A O 1
ATOM 779 N N . VAL A 1 99 ? -12.695 6.800 16.606 1.00 87.06 99 VAL A N 1
ATOM 780 C CA . VAL A 1 99 ? -11.828 6.130 15.629 1.00 87.06 99 VAL A CA 1
ATOM 781 C C . VAL A 1 99 ? -12.546 5.905 14.297 1.00 87.06 99 VAL A C 1
ATOM 783 O O . VAL A 1 99 ? -11.933 6.046 13.238 1.00 87.06 99 VAL A O 1
ATOM 786 N N . LYS A 1 100 ? -13.851 5.621 14.327 1.00 85.94 100 LYS A N 1
ATOM 787 C CA . LYS A 1 100 ? -14.683 5.494 13.129 1.00 85.94 100 LYS A CA 1
ATOM 788 C C . LYS A 1 100 ? -14.758 6.805 12.349 1.00 85.94 100 LYS A C 1
ATOM 790 O O . LYS A 1 100 ? -14.587 6.796 11.136 1.00 85.94 100 LYS A O 1
ATOM 795 N N . GLU A 1 101 ? -14.953 7.933 13.022 1.00 86.00 101 GLU A N 1
ATOM 796 C CA . GLU A 1 101 ? -14.947 9.251 12.377 1.00 86.00 101 GLU A CA 1
ATOM 797 C C . GLU A 1 101 ? -13.570 9.602 11.804 1.00 86.00 101 GLU A C 1
ATOM 799 O O . GLU A 1 101 ? -13.479 10.179 10.726 1.00 86.00 101 GLU A O 1
ATOM 804 N N . VAL A 1 102 ? -12.487 9.209 12.475 1.00 86.94 102 VAL A N 1
ATOM 805 C CA . VAL A 1 102 ? -11.125 9.500 12.010 1.00 86.94 102 VAL A CA 1
ATOM 806 C C . VAL A 1 102 ? -10.690 8.604 10.846 1.00 86.94 102 VAL A C 1
ATOM 808 O O . VAL A 1 102 ? -9.942 9.063 9.989 1.00 86.94 102 VAL A O 1
ATOM 811 N N . ILE A 1 103 ? -11.125 7.342 10.799 1.00 84.44 103 ILE A N 1
ATOM 812 C CA . ILE A 1 103 ? -10.656 6.364 9.802 1.00 84.44 103 ILE A CA 1
ATOM 813 C C . ILE A 1 103 ? -11.699 6.106 8.711 1.00 84.44 103 ILE A C 1
ATOM 815 O O . ILE A 1 103 ? -11.357 6.129 7.532 1.00 84.44 103 ILE A O 1
ATOM 819 N N . GLU A 1 104 ? -12.966 5.866 9.056 1.00 83.88 104 GLU A N 1
ATOM 820 C CA . GLU A 1 104 ? -13.991 5.541 8.055 1.00 83.88 104 GLU A CA 1
ATOM 821 C C . GLU A 1 104 ? -14.468 6.766 7.283 1.00 83.88 104 GLU A C 1
ATOM 823 O O . GLU A 1 104 ? -14.720 6.653 6.084 1.00 83.88 104 GLU A O 1
ATOM 828 N N . LEU A 1 105 ? -14.596 7.924 7.939 1.00 85.00 105 LEU A N 1
ATOM 829 C CA . LEU A 1 105 ? -15.122 9.127 7.291 1.00 85.00 105 LEU A CA 1
ATOM 830 C C . LEU A 1 105 ? -14.232 9.595 6.128 1.00 85.00 105 LEU A C 1
ATOM 832 O O . LEU A 1 105 ? -14.781 9.821 5.051 1.00 85.00 105 LEU A O 1
ATOM 836 N N . PRO A 1 106 ? -12.889 9.682 6.262 1.00 84.31 106 PRO A N 1
ATOM 837 C CA . PRO A 1 106 ? -12.036 10.089 5.145 1.00 84.31 106 PRO A CA 1
ATOM 838 C C . PRO A 1 106 ? -11.996 9.068 4.007 1.00 84.31 106 PRO A C 1
ATOM 840 O O . PRO A 1 106 ? -11.827 9.452 2.853 1.00 84.31 106 PRO A O 1
ATOM 843 N N . ILE A 1 107 ? -12.150 7.775 4.321 1.00 83.19 107 ILE A N 1
ATOM 844 C CA . ILE A 1 107 ? -12.140 6.697 3.322 1.00 83.19 107 ILE A CA 1
ATOM 845 C C . ILE A 1 107 ? -13.455 6.673 2.532 1.00 83.19 107 ILE A C 1
ATOM 847 O O . ILE A 1 107 ? -13.434 6.473 1.320 1.00 83.19 107 ILE A O 1
ATOM 851 N N . LYS A 1 108 ? -14.596 6.867 3.205 1.00 84.12 108 LYS A N 1
ATOM 852 C CA . LYS A 1 108 ? -15.926 6.814 2.577 1.00 84.12 108 LYS A CA 1
ATOM 853 C C . LYS A 1 108 ? -16.333 8.124 1.905 1.00 84.12 108 LYS A C 1
ATOM 855 O O . LYS A 1 108 ? -17.021 8.066 0.892 1.00 84.12 108 LYS A O 1
ATOM 860 N N . HIS A 1 109 ? -15.925 9.266 2.462 1.00 85.62 109 HIS A N 1
ATOM 861 C CA . HIS A 1 109 ? -16.364 10.598 2.034 1.00 85.62 109 HIS A CA 1
ATOM 862 C C . HIS A 1 109 ? -15.202 11.601 1.916 1.00 85.62 109 HIS A C 1
ATOM 864 O O . HIS A 1 109 ? -15.165 12.604 2.643 1.00 85.62 109 HIS A O 1
ATOM 870 N N . PRO A 1 110 ? -14.223 11.365 1.024 1.00 84.31 110 PRO A N 1
ATOM 871 C CA . PRO A 1 110 ? -13.116 12.297 0.810 1.00 84.31 110 PRO A CA 1
ATOM 872 C C . PRO A 1 110 ? -13.581 13.693 0.350 1.00 84.31 110 PRO A C 1
ATOM 874 O O . PRO A 1 110 ? -12.946 14.689 0.700 1.00 84.31 110 PRO A O 1
ATOM 877 N N . GLU A 1 111 ? -14.718 13.789 -0.346 1.00 88.56 111 GLU A N 1
ATOM 878 C CA . GLU A 1 111 ? -15.289 15.034 -0.877 1.00 88.56 111 GLU A CA 1
ATOM 879 C C . GLU A 1 111 ? -15.617 16.074 0.204 1.00 88.56 111 GLU A C 1
ATOM 881 O O . GLU A 1 111 ? -15.519 17.281 -0.034 1.00 88.56 111 GLU A O 1
ATOM 886 N N . ILE A 1 112 ? -15.968 15.619 1.412 1.00 86.56 112 ILE A N 1
ATOM 887 C CA . ILE A 1 112 ? -16.282 16.495 2.547 1.00 86.56 112 ILE A CA 1
ATOM 888 C C . ILE A 1 112 ? -15.011 17.222 3.004 1.00 86.56 112 ILE A C 1
ATOM 890 O O . ILE A 1 112 ? -15.040 18.423 3.268 1.00 86.56 112 ILE A O 1
ATOM 894 N N . PHE A 1 113 ? -13.881 16.511 3.049 1.00 85.56 113 PHE A N 1
ATOM 895 C CA . PHE A 1 113 ? -12.592 17.072 3.458 1.00 85.56 113 PHE A CA 1
ATOM 896 C C . PHE A 1 113 ? -12.037 18.038 2.407 1.00 85.56 113 PHE A C 1
ATOM 898 O O . PHE A 1 113 ? -11.518 19.095 2.768 1.00 85.56 113 PHE A O 1
ATOM 905 N N . GLU A 1 114 ? -12.207 17.720 1.119 1.00 85.06 114 GLU A N 1
ATOM 906 C CA . GLU A 1 114 ? -11.821 18.607 0.016 1.00 85.06 114 GLU A CA 1
ATOM 907 C C . GLU A 1 114 ? -12.646 19.900 0.004 1.00 85.06 114 GLU A C 1
ATOM 909 O O . GLU A 1 114 ? -12.080 20.988 -0.101 1.00 85.06 114 GLU A O 1
ATOM 914 N N . SER A 1 115 ? -13.967 19.800 0.189 1.00 87.69 115 SER A N 1
ATOM 915 C CA . SER A 1 115 ? -14.875 20.959 0.186 1.00 87.69 115 SER A CA 1
ATOM 916 C C . SER A 1 115 ? -14.639 21.902 1.368 1.00 87.69 115 SER A C 1
ATOM 918 O O . SER A 1 115 ? -14.784 23.116 1.239 1.00 87.69 115 SER A O 1
ATOM 920 N N . LEU A 1 116 ? -14.269 21.349 2.525 1.00 88.25 116 LEU A N 1
ATOM 921 C CA . LEU A 1 116 ? -13.949 22.115 3.730 1.00 88.25 116 LEU A CA 1
ATOM 922 C C . LEU A 1 116 ? -12.507 22.651 3.734 1.00 88.25 116 LEU A C 1
ATOM 924 O O . LEU A 1 116 ? -12.170 23.467 4.590 1.00 88.25 116 LEU A O 1
ATOM 928 N N . GLY A 1 117 ? -11.647 22.198 2.814 1.00 85.75 117 GLY A N 1
ATOM 929 C CA . GLY A 1 117 ? -10.233 22.581 2.766 1.00 85.75 117 GLY A CA 1
ATOM 930 C C . GLY A 1 117 ? -9.425 22.127 3.989 1.00 85.75 117 GLY A C 1
ATOM 931 O O . GLY A 1 117 ? -8.386 22.712 4.295 1.00 85.75 117 GLY A O 1
ATOM 932 N N . ILE A 1 118 ? -9.900 21.107 4.710 1.00 86.75 118 ILE A N 1
ATOM 933 C CA . ILE A 1 118 ? -9.247 20.573 5.910 1.00 86.75 118 ILE A CA 1
ATOM 934 C C . ILE A 1 118 ? -8.411 19.340 5.566 1.00 86.75 118 ILE A C 1
ATOM 936 O O . ILE A 1 118 ? -8.790 18.505 4.746 1.00 86.75 118 ILE A O 1
ATOM 940 N N . ALA A 1 119 ? -7.258 19.203 6.219 1.00 81.50 119 ALA A N 1
ATOM 941 C CA . ALA A 1 119 ? -6.410 18.033 6.036 1.00 81.50 119 ALA A CA 1
ATOM 942 C C . ALA A 1 119 ? -7.026 16.800 6.712 1.00 81.50 119 ALA A C 1
ATOM 944 O O . ALA A 1 119 ? -7.460 16.863 7.863 1.00 81.50 119 ALA A O 1
ATOM 945 N N . GLN A 1 120 ? -7.002 15.664 6.013 1.00 83.56 120 GLN A N 1
ATOM 946 C CA . GLN A 1 120 ? -7.414 14.388 6.587 1.00 83.56 120 GLN A CA 1
ATOM 947 C C . GLN A 1 120 ? -6.461 13.972 7.723 1.00 83.56 120 GLN A C 1
ATOM 949 O O . GLN A 1 120 ? -5.237 14.137 7.605 1.00 83.56 120 GLN A O 1
ATOM 954 N N . PRO A 1 121 ? -6.988 13.418 8.826 1.00 82.31 121 PRO A N 1
ATOM 955 C CA . PRO A 1 121 ? -6.161 12.895 9.904 1.00 82.31 121 PRO A CA 1
ATOM 956 C C . PRO A 1 121 ? -5.296 11.727 9.405 1.00 82.31 121 PRO A C 1
ATOM 958 O O . PRO A 1 121 ? -5.766 10.827 8.718 1.00 82.31 121 PRO A O 1
ATOM 961 N N . LYS A 1 122 ? -4.002 11.742 9.752 1.00 81.75 122 LYS A N 1
ATOM 962 C CA . LYS A 1 122 ? -3.019 10.770 9.229 1.00 81.75 122 LYS A CA 1
ATOM 963 C C . LYS A 1 122 ? -2.988 9.438 9.978 1.00 81.75 122 LYS A C 1
ATOM 965 O O . LYS A 1 122 ? -2.446 8.466 9.464 1.00 81.75 122 LYS A O 1
ATOM 970 N N . GLY A 1 123 ? -3.495 9.401 11.206 1.00 84.81 123 GLY A N 1
ATOM 971 C CA . GLY A 1 123 ? -3.463 8.208 12.041 1.00 84.81 123 GLY A CA 1
ATOM 972 C C . GLY A 1 123 ? -3.975 8.470 13.449 1.00 84.81 123 GLY A C 1
ATOM 973 O O . GLY A 1 123 ? -4.128 9.616 13.869 1.00 84.81 123 GLY A O 1
ATOM 974 N N . VAL A 1 124 ? -4.225 7.383 14.175 1.00 86.88 124 VAL A N 1
ATOM 975 C CA . VAL A 1 124 ? -4.725 7.393 15.552 1.00 86.88 124 VAL A CA 1
ATOM 976 C C . VAL A 1 124 ? -3.718 6.692 16.454 1.00 86.88 124 VAL A C 1
ATOM 978 O O . VAL A 1 124 ? -3.198 5.632 16.106 1.00 86.88 124 VAL A O 1
ATOM 981 N N . LEU A 1 125 ? -3.480 7.255 17.639 1.00 88.94 125 LEU A N 1
ATOM 982 C CA . LEU A 1 125 ? -2.712 6.608 18.697 1.00 88.94 125 LEU A CA 1
ATOM 983 C C . LEU A 1 125 ? -3.657 6.094 19.787 1.00 88.94 125 LEU A C 1
ATOM 985 O O . LEU A 1 125 ? -4.282 6.876 20.495 1.00 88.94 125 LEU A O 1
ATOM 989 N N . MET A 1 126 ? -3.719 4.775 19.961 1.00 88.19 126 MET A N 1
ATOM 990 C CA . MET A 1 126 ? -4.448 4.149 21.066 1.00 88.19 126 MET A CA 1
ATOM 991 C C . MET A 1 126 ? -3.487 3.851 22.218 1.00 88.19 126 MET A C 1
ATOM 993 O O . MET A 1 126 ? -2.598 3.010 22.079 1.00 88.19 126 MET A O 1
ATOM 997 N N . TYR A 1 127 ? -3.680 4.488 23.375 1.00 90.69 127 TYR A N 1
ATOM 998 C CA . TYR A 1 127 ? -2.846 4.284 24.568 1.00 90.69 127 TYR A CA 1
ATOM 999 C C . TYR A 1 127 ? -3.668 3.848 25.793 1.00 90.69 127 TYR A C 1
ATOM 1001 O O . TYR A 1 127 ? -4.889 3.725 25.744 1.00 90.69 127 TYR A O 1
ATOM 1009 N N . GLY A 1 128 ? -2.994 3.482 26.884 1.00 89.62 128 GLY A N 1
ATOM 1010 C CA . GLY A 1 128 ? -3.614 3.128 28.170 1.00 89.62 128 GLY A CA 1
ATOM 1011 C C . GLY A 1 128 ? -3.163 1.767 28.716 1.00 89.62 128 GLY A C 1
ATOM 1012 O O . GLY A 1 128 ? -2.361 1.093 28.067 1.00 89.62 128 GLY A O 1
ATOM 1013 N N . PRO A 1 129 ? -3.727 1.310 29.846 1.00 90.25 129 PRO A N 1
ATOM 1014 C CA . PRO A 1 129 ? -3.328 0.067 30.509 1.00 90.25 129 PRO A CA 1
ATOM 1015 C C . PRO A 1 129 ? -3.414 -1.170 29.594 1.00 90.25 129 PRO A C 1
ATOM 1017 O O . PRO A 1 129 ? -4.243 -1.187 28.668 1.00 90.25 129 PRO A O 1
ATOM 1020 N N . PRO A 1 130 ? -2.583 -2.206 29.816 1.00 90.62 130 PRO A N 1
ATOM 1021 C CA . PRO A 1 130 ? -2.697 -3.470 29.091 1.00 90.62 130 PRO A CA 1
ATOM 1022 C C . PRO A 1 130 ? -4.057 -4.133 29.371 1.00 90.62 130 PRO A C 1
ATOM 1024 O O . PRO A 1 130 ? -4.636 -3.948 30.436 1.00 90.62 130 PRO A O 1
ATOM 1027 N N . GLY A 1 131 ? -4.593 -4.881 28.401 1.00 83.94 131 GLY A N 1
ATOM 1028 C CA . GLY A 1 131 ? -5.876 -5.592 28.549 1.00 83.94 131 GLY A CA 1
ATOM 1029 C C . GLY A 1 131 ? -7.142 -4.778 28.240 1.00 83.94 131 GLY A C 1
ATOM 1030 O O . GLY A 1 131 ? -8.229 -5.334 28.236 1.00 83.94 131 GLY A O 1
ATOM 1031 N N . THR A 1 132 ? -7.023 -3.495 27.888 1.00 84.25 132 THR A N 1
ATOM 1032 C CA . THR A 1 132 ? -8.164 -2.600 27.568 1.00 84.25 132 THR A CA 1
ATOM 1033 C C . THR A 1 132 ? -8.673 -2.704 26.121 1.00 84.25 132 THR A C 1
ATOM 1035 O O . THR A 1 132 ? -9.302 -1.787 25.610 1.00 84.25 132 THR A O 1
ATOM 1038 N N . GLY A 1 133 ? -8.363 -3.790 25.408 1.00 83.94 133 GLY A N 1
ATOM 1039 C CA . GLY A 1 133 ? -8.949 -4.046 24.084 1.00 83.94 133 GLY A CA 1
ATOM 1040 C C . GLY A 1 133 ? -8.384 -3.246 22.899 1.00 83.94 133 GLY A C 1
ATOM 1041 O O . GLY A 1 133 ? -8.896 -3.397 21.798 1.00 83.94 133 GLY A O 1
ATOM 1042 N N . LYS A 1 134 ? -7.297 -2.472 23.046 1.00 89.81 134 LYS A N 1
ATOM 1043 C CA . LYS A 1 134 ? -6.682 -1.688 21.940 1.00 89.81 134 LYS A CA 1
ATOM 1044 C C . LYS A 1 134 ? -6.406 -2.498 20.665 1.00 89.81 134 LYS A C 1
ATOM 1046 O O . LYS A 1 134 ? -6.722 -2.068 19.562 1.00 89.81 134 LYS A O 1
ATOM 1051 N N . THR A 1 135 ? -5.821 -3.688 20.809 1.00 86.12 135 THR A N 1
ATOM 1052 C CA . THR A 1 135 ? -5.551 -4.582 19.670 1.00 86.12 135 THR A CA 1
ATOM 1053 C C . THR A 1 135 ? -6.834 -5.178 19.092 1.00 86.12 135 THR A C 1
ATOM 1055 O O 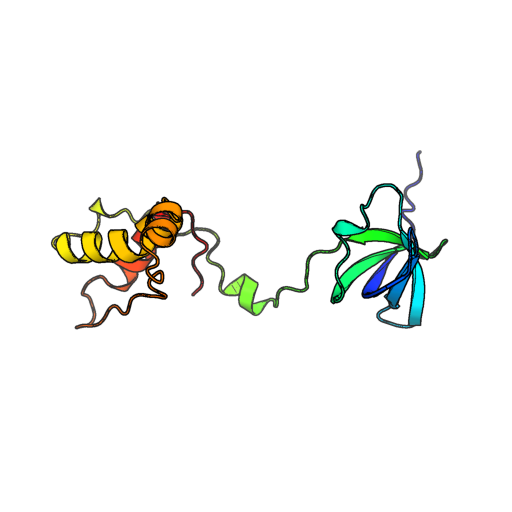. THR A 1 135 ? -6.891 -5.442 17.895 1.00 86.12 135 THR A O 1
ATOM 1058 N N . LEU A 1 136 ? -7.859 -5.384 19.922 1.00 86.31 136 LEU A N 1
ATOM 1059 C CA . LEU A 1 136 ? -9.160 -5.893 19.488 1.00 86.31 136 LEU A CA 1
ATOM 1060 C C . LEU A 1 136 ? -9.892 -4.828 18.660 1.00 86.31 136 LEU A C 1
ATOM 1062 O O . LEU A 1 136 ? -10.350 -5.130 17.564 1.00 86.31 136 LEU A O 1
ATOM 1066 N N . LEU A 1 137 ? -9.876 -3.571 19.115 1.00 86.69 137 LEU A N 1
ATOM 1067 C CA . LEU A 1 137 ? -10.412 -2.426 18.379 1.00 86.69 137 LEU A CA 1
ATOM 1068 C C . LEU A 1 137 ? -9.733 -2.262 17.013 1.00 86.69 137 LEU A C 1
ATOM 1070 O O . LEU A 1 137 ? -10.419 -2.163 16.001 1.00 86.69 137 LEU A O 1
ATOM 1074 N N . ALA A 1 138 ? -8.398 -2.331 16.959 1.00 85.00 138 ALA A N 1
ATOM 1075 C CA . ALA A 1 138 ? -7.652 -2.263 15.698 1.00 85.00 138 ALA A CA 1
ATOM 1076 C C . ALA A 1 138 ? -8.068 -3.355 14.693 1.00 85.00 138 ALA A C 1
ATOM 1078 O O . ALA A 1 138 ? -8.191 -3.087 13.499 1.00 85.00 138 ALA A O 1
ATOM 1079 N N . ARG A 1 139 ? -8.301 -4.583 15.177 1.00 83.88 139 ARG A N 1
ATOM 1080 C CA . ARG A 1 139 ? -8.774 -5.701 14.346 1.00 83.88 139 ARG A CA 1
ATOM 1081 C C . ARG A 1 139 ? -10.203 -5.484 13.864 1.00 83.88 139 ARG A C 1
ATOM 1083 O O . ARG A 1 139 ? -10.471 -5.730 12.695 1.00 83.88 139 ARG A O 1
ATOM 1090 N N . ALA A 1 140 ? -11.087 -4.998 14.733 1.00 84.69 140 ALA A N 1
ATOM 1091 C CA . ALA A 1 140 ? -12.475 -4.742 14.370 1.00 84.69 140 ALA A CA 1
ATOM 1092 C C . ALA A 1 140 ? -12.616 -3.652 13.302 1.00 84.69 140 ALA A C 1
ATOM 1094 O O . ALA A 1 140 ? -13.392 -3.803 12.361 1.00 84.69 140 ALA A O 1
ATOM 1095 N N . ILE A 1 141 ? -11.799 -2.600 13.394 1.00 84.19 141 ILE A N 1
ATOM 1096 C CA . ILE A 1 141 ? -11.737 -1.552 12.371 1.00 84.19 141 ILE A CA 1
ATOM 1097 C C . ILE A 1 141 ? -11.275 -2.139 11.041 1.00 84.19 141 ILE A C 1
ATOM 1099 O O . ILE A 1 141 ? -11.939 -1.939 10.033 1.00 84.19 141 ILE A O 1
ATOM 1103 N N . ALA A 1 142 ? -10.174 -2.898 11.039 1.00 83.31 142 ALA A N 1
ATOM 1104 C CA . ALA A 1 142 ? -9.645 -3.484 9.811 1.00 83.31 142 ALA A CA 1
ATOM 1105 C C . ALA A 1 142 ? -10.640 -4.434 9.125 1.00 83.31 142 ALA A C 1
ATOM 1107 O O . ALA A 1 142 ? -10.708 -4.456 7.900 1.00 83.31 142 ALA A O 1
ATOM 1108 N N . HIS A 1 143 ? -11.423 -5.179 9.910 1.00 82.69 143 HIS A N 1
ATOM 1109 C CA . HIS A 1 143 ? -12.494 -6.029 9.397 1.00 82.69 143 HIS A CA 1
ATOM 1110 C C . HIS A 1 143 ? -13.647 -5.209 8.792 1.00 82.69 143 HIS A C 1
ATOM 1112 O O . HIS A 1 143 ? -14.194 -5.586 7.766 1.00 82.69 143 HIS A O 1
ATOM 1118 N N . HIS A 1 144 ? -14.024 -4.080 9.400 1.00 80.44 144 HIS A N 1
ATOM 1119 C CA . HIS A 1 144 ? -15.152 -3.270 8.927 1.00 80.44 144 HIS A CA 1
ATOM 1120 C C . HIS A 1 144 ? -14.807 -2.349 7.741 1.00 80.44 144 HIS A C 1
ATOM 1122 O O . HIS A 1 144 ? -15.698 -1.947 6.994 1.00 80.44 144 HIS A O 1
ATOM 1128 N N . THR A 1 145 ? -13.534 -1.983 7.564 1.00 77.38 145 THR A N 1
ATOM 1129 C CA . THR A 1 145 ? -13.094 -1.080 6.488 1.00 77.38 145 THR A CA 1
ATOM 1130 C C . THR A 1 145 ? -12.548 -1.784 5.250 1.00 77.38 145 THR A C 1
ATOM 1132 O O . THR A 1 145 ? -12.059 -1.094 4.355 1.00 77.38 145 THR A O 1
ATOM 1135 N N . ASP A 1 146 ? -12.579 -3.122 5.200 1.00 75.69 146 ASP A N 1
ATOM 1136 C CA . ASP A 1 146 ? -11.959 -3.946 4.145 1.00 75.69 146 ASP A CA 1
ATOM 1137 C C . ASP A 1 146 ? -10.503 -3.531 3.831 1.00 75.69 146 ASP A C 1
ATOM 1139 O O . ASP A 1 146 ? -9.986 -3.690 2.721 1.00 75.69 146 ASP A O 1
ATOM 1143 N N . CYS A 1 147 ? -9.816 -2.958 4.822 1.00 73.75 147 CYS A N 1
ATOM 1144 C CA . CYS A 1 147 ? -8.462 -2.449 4.668 1.00 73.75 147 CYS A CA 1
ATOM 1145 C C . CYS A 1 147 ? -7.439 -3.555 4.927 1.00 73.75 147 CYS A C 1
ATOM 1147 O O . CYS A 1 147 ? -7.603 -4.410 5.797 1.00 73.75 147 CYS A O 1
ATOM 1149 N N . THR A 1 148 ? -6.310 -3.501 4.216 1.00 73.94 148 THR A N 1
ATOM 1150 C CA . THR A 1 148 ? -5.192 -4.413 4.485 1.00 73.94 148 THR A CA 1
ATOM 1151 C C . THR A 1 148 ? -4.603 -4.131 5.870 1.00 73.94 148 THR A C 1
ATOM 1153 O O . THR A 1 148 ? -4.033 -3.065 6.099 1.00 73.94 148 THR A O 1
ATOM 1156 N N . PHE A 1 149 ? -4.698 -5.099 6.782 1.00 78.25 149 PHE A N 1
ATOM 1157 C CA . PHE A 1 149 ? -4.068 -5.028 8.098 1.00 78.25 149 PHE A CA 1
ATOM 1158 C C . PHE A 1 149 ? -2.621 -5.533 8.025 1.00 78.25 149 PHE A C 1
ATOM 1160 O O . PHE A 1 149 ? -2.370 -6.661 7.597 1.00 78.25 149 PHE A O 1
ATOM 1167 N N . ILE A 1 150 ? -1.672 -4.691 8.435 1.00 79.62 150 ILE A N 1
ATOM 1168 C CA . ILE A 1 150 ? -0.235 -4.997 8.444 1.00 79.62 150 ILE A CA 1
ATOM 1169 C C . ILE A 1 150 ? 0.219 -5.094 9.908 1.00 79.62 150 ILE A C 1
ATOM 1171 O O . ILE A 1 150 ? -0.034 -4.165 10.679 1.00 79.62 150 ILE A O 1
ATOM 1175 N N . ARG A 1 151 ? 0.861 -6.204 10.297 1.00 70.38 151 ARG A N 1
ATOM 1176 C CA . ARG A 1 151 ? 1.378 -6.453 11.654 1.00 70.38 151 ARG A CA 1
ATOM 1177 C C . ARG A 1 151 ? 2.807 -6.980 11.640 1.00 70.38 151 ARG A C 1
ATOM 1179 O O . ARG A 1 151 ? 3.101 -7.849 10.796 1.00 70.38 151 ARG A O 1
#

Sequence (151 aa):
MHALQENYSYVGEVVKVMGKNRVLVKLSHEGKYVVTVDKAIKIEDIKPNLRVAVRSDNYILHKILPTKVDPLVSLMKVEKVPDSTYDMIGGLDQQVKEVKEVIELPIKHPEIFESLGIAQPKGVLMYGPPGTGKTLLARAIAHHTDCTFIR